Protein AF-A0A968CRS3-F1 (afdb_monomer_lite)

Sequence (116 aa):
MNKEDIKKLAQNKNFISGIYNYCDRWCERCPFTSRCMNFAMTREYSDDPEANDINNEKFWQSLSEIFKVTRELLEESAEEMGIDLDSIDYEEASRDEGIKDKIAKNHSCCKAAKRY

Foldseek 3Di:
DALVVLVVLVPPPLADPPPVVPDPVPLVPDPCLVRHSVNVVCVVQPPDPLCVDPVHPNVVVVVVRVVVRVVVVVVVVCVVVVHDPPPDPPVVVVVVVVVVVVCCCPDPVNVVVVVD

pLDDT: mean 90.13, std 8.53, range [53.84, 97.38]

Structure (mmCIF, N/CA/C/O backbone):
data_AF-A0A968CRS3-F1
#
_entry.id   AF-A0A968CRS3-F1
#
loop_
_atom_site.group_PDB
_atom_site.id
_atom_site.type_symbol
_atom_site.label_atom_id
_atom_site.label_alt_id
_atom_site.label_comp_id
_atom_site.label_asym_id
_atom_site.label_entity_id
_atom_site.label_seq_id
_atom_site.pdbx_PDB_ins_code
_atom_site.Cartn_x
_atom_site.Cartn_y
_atom_site.Cartn_z
_atom_site.occupancy
_atom_site.B_iso_or_equiv
_atom_site.auth_seq_id
_atom_site.auth_comp_id
_atom_site.auth_asym_id
_atom_site.auth_atom_id
_atom_site.pdbx_PDB_model_num
ATOM 1 N N . MET A 1 1 ? 11.875 6.048 -9.186 1.00 76.56 1 MET A N 1
ATOM 2 C CA . MET A 1 1 ? 10.683 6.773 -9.680 1.00 76.56 1 MET A CA 1
ATOM 3 C C . MET A 1 1 ? 10.325 7.888 -8.718 1.00 76.56 1 MET A C 1
ATOM 5 O O . MET A 1 1 ? 10.466 7.694 -7.516 1.00 76.56 1 MET A O 1
ATOM 9 N N . ASN A 1 2 ? 9.879 9.035 -9.221 1.00 87.88 2 ASN A N 1
ATOM 10 C CA . ASN A 1 2 ? 9.380 10.136 -8.392 1.00 87.88 2 ASN A CA 1
ATOM 11 C C . ASN A 1 2 ? 7.839 10.101 -8.279 1.00 87.88 2 ASN A C 1
ATOM 13 O O . ASN A 1 2 ? 7.170 9.266 -8.892 1.00 87.88 2 ASN A O 1
ATOM 17 N N . LYS A 1 3 ? 7.270 11.024 -7.496 1.00 90.81 3 LYS A N 1
ATOM 18 C CA . LYS A 1 3 ? 5.821 11.154 -7.283 1.00 90.81 3 LYS A CA 1
ATOM 19 C C . LYS A 1 3 ? 5.015 11.298 -8.584 1.00 90.81 3 LYS A C 1
ATOM 21 O O . LYS A 1 3 ? 3.970 10.664 -8.738 1.00 90.81 3 LYS A O 1
ATOM 26 N N . GLU A 1 4 ? 5.500 12.099 -9.526 1.00 92.56 4 GLU A N 1
ATOM 27 C CA . GLU A 1 4 ? 4.800 12.388 -10.783 1.00 92.56 4 GLU A CA 1
ATOM 28 C C . GLU A 1 4 ? 4.777 11.177 -11.724 1.00 92.56 4 GLU A C 1
ATOM 30 O O . GLU A 1 4 ? 3.761 10.920 -12.374 1.00 92.56 4 GLU A O 1
ATOM 35 N N . ASP A 1 5 ? 5.844 10.371 -11.736 1.00 90.31 5 ASP A N 1
ATOM 36 C CA . ASP A 1 5 ? 5.888 9.109 -12.484 1.00 90.31 5 ASP A CA 1
ATOM 37 C C . ASP A 1 5 ? 4.780 8.151 -12.011 1.00 90.31 5 ASP A C 1
ATOM 39 O O . ASP A 1 5 ? 4.057 7.559 -12.820 1.00 90.31 5 ASP A O 1
ATOM 43 N N . ILE A 1 6 ? 4.592 8.046 -10.689 1.00 90.00 6 ILE A N 1
ATOM 44 C CA . ILE A 1 6 ? 3.555 7.202 -10.077 1.00 90.00 6 ILE A CA 1
ATOM 45 C C . ILE A 1 6 ? 2.158 7.720 -10.428 1.00 90.00 6 ILE A C 1
ATOM 47 O O . ILE A 1 6 ? 1.305 6.935 -10.850 1.00 90.00 6 ILE A O 1
ATOM 51 N N . LYS A 1 7 ? 1.917 9.033 -10.315 1.00 91.44 7 LYS A N 1
ATOM 52 C CA . LYS A 1 7 ? 0.628 9.642 -10.690 1.00 91.44 7 LYS A CA 1
ATOM 53 C C . LYS A 1 7 ? 0.299 9.412 -12.163 1.00 91.44 7 LYS A C 1
ATOM 55 O O . LYS A 1 7 ? -0.831 9.058 -12.499 1.00 91.44 7 LYS A O 1
ATOM 60 N N . LYS A 1 8 ? 1.289 9.546 -13.047 1.00 92.25 8 LYS A N 1
ATOM 61 C CA . LYS A 1 8 ? 1.132 9.279 -14.480 1.00 92.25 8 LYS A CA 1
ATOM 62 C C . LYS A 1 8 ? 0.763 7.820 -14.750 1.00 92.25 8 LYS A C 1
ATOM 64 O O . LYS A 1 8 ? -0.126 7.558 -15.561 1.00 92.25 8 LYS A O 1
ATOM 69 N N . LEU A 1 9 ? 1.401 6.868 -14.068 1.00 90.44 9 LEU A N 1
ATOM 70 C CA . LEU A 1 9 ? 1.037 5.452 -14.167 1.00 90.44 9 LEU A CA 1
ATOM 71 C C . LEU A 1 9 ? -0.375 5.181 -13.639 1.00 90.44 9 LEU A C 1
ATOM 73 O O . LEU A 1 9 ? -1.118 4.435 -14.276 1.00 90.44 9 LEU A O 1
ATOM 77 N N . ALA A 1 10 ? -0.772 5.813 -12.533 1.00 90.19 10 ALA A N 1
ATOM 78 C CA . ALA A 1 10 ? -2.105 5.657 -11.950 1.00 90.19 10 ALA A CA 1
ATOM 79 C C . ALA A 1 10 ? -3.233 6.115 -12.896 1.00 90.19 10 ALA A C 1
ATOM 81 O O . ALA A 1 10 ? -4.337 5.577 -12.854 1.00 90.19 10 ALA A O 1
ATOM 82 N N . GLN A 1 11 ? -2.957 7.063 -13.798 1.00 92.75 11 GLN A N 1
ATOM 83 C CA . GLN A 1 11 ? -3.915 7.542 -14.803 1.00 92.75 11 GLN A CA 1
ATOM 84 C C . GLN A 1 11 ? -4.094 6.587 -15.998 1.00 92.75 11 GLN A C 1
ATOM 86 O O . GLN A 1 11 ? -4.970 6.804 -16.845 1.00 92.75 11 GLN A O 1
ATOM 91 N N . ASN A 1 12 ? -3.289 5.525 -16.105 1.00 94.00 12 ASN A N 1
ATOM 92 C CA . ASN A 1 12 ? -3.381 4.578 -17.209 1.00 94.00 12 ASN A CA 1
ATOM 93 C C . ASN A 1 12 ? -4.655 3.721 -17.113 1.00 94.00 12 ASN A C 1
ATOM 95 O O . ASN A 1 12 ? -4.735 2.755 -16.357 1.00 94.00 12 ASN A O 1
ATOM 99 N N . LYS A 1 13 ? -5.626 4.024 -17.980 1.00 94.81 13 LYS A N 1
ATOM 100 C CA . LYS A 1 13 ? -6.930 3.341 -18.056 1.00 94.81 13 LYS A CA 1
ATOM 101 C C . LYS A 1 13 ? -6.856 1.851 -18.413 1.00 94.81 13 LYS A C 1
ATOM 103 O O . LYS A 1 13 ? -7.839 1.141 -18.224 1.00 94.81 13 LYS A O 1
ATOM 108 N N . ASN A 1 14 ? -5.729 1.367 -18.941 1.00 94.94 14 ASN A N 1
ATOM 109 C CA . ASN A 1 14 ? -5.553 -0.056 -19.238 1.00 94.94 14 ASN A CA 1
ATOM 110 C C . ASN A 1 14 ? -5.302 -0.888 -17.971 1.00 94.94 14 ASN A C 1
ATOM 112 O O . ASN A 1 14 ? -5.535 -2.105 -17.985 1.00 94.94 14 ASN A O 1
ATOM 116 N N . PHE A 1 15 ? -4.845 -0.247 -16.888 1.00 95.75 15 PHE A N 1
ATOM 117 C CA . PHE A 1 15 ? -4.628 -0.907 -15.611 1.00 95.75 15 PHE A CA 1
ATOM 118 C C . PHE A 1 15 ? -5.944 -1.248 -14.918 1.00 95.75 15 PHE A C 1
ATOM 120 O O . PHE A 1 15 ? -6.927 -0.511 -14.967 1.00 95.75 15 PHE A O 1
ATOM 127 N N . ILE A 1 16 ? -5.960 -2.413 -14.276 1.00 95.00 16 ILE A N 1
ATOM 128 C CA . ILE A 1 16 ? -7.101 -2.866 -13.487 1.00 95.00 16 ILE A CA 1
ATOM 129 C C . ILE A 1 16 ? -7.001 -2.216 -12.102 1.00 95.00 16 ILE A C 1
ATOM 131 O O . ILE A 1 16 ? -6.075 -2.502 -11.341 1.00 95.00 16 ILE A O 1
ATOM 135 N N . SER A 1 17 ? -7.956 -1.344 -11.772 1.00 93.88 17 SER A N 1
ATOM 136 C CA . SER A 1 17 ? -8.041 -0.740 -10.438 1.00 93.88 17 SER A CA 1
ATOM 137 C C . SER A 1 17 ? -8.243 -1.813 -9.365 1.00 93.88 17 SER A C 1
ATOM 139 O O . SER A 1 17 ? -9.013 -2.759 -9.549 1.00 93.88 17 SER A O 1
ATOM 141 N N . GLY A 1 18 ? -7.524 -1.688 -8.250 1.00 91.31 18 GLY A N 1
ATOM 142 C CA . GLY A 1 18 ? -7.593 -2.649 -7.152 1.00 91.31 18 GLY A CA 1
ATOM 143 C C . GLY A 1 18 ? -6.987 -4.022 -7.455 1.00 91.31 18 GLY A C 1
ATOM 144 O O . GLY A 1 18 ? -7.206 -4.936 -6.665 1.00 91.31 18 GLY A O 1
ATOM 145 N N . ILE A 1 19 ? -6.219 -4.192 -8.546 1.00 91.81 19 ILE A N 1
ATOM 146 C CA . ILE A 1 19 ? -5.585 -5.480 -8.904 1.00 91.81 19 ILE A CA 1
ATOM 147 C C . ILE A 1 19 ? -4.732 -6.080 -7.782 1.00 91.81 19 ILE A C 1
ATOM 149 O O . ILE A 1 19 ? -4.613 -7.295 -7.638 1.00 91.81 19 ILE A O 1
ATOM 153 N N . TYR A 1 20 ? -4.162 -5.213 -6.952 1.00 89.31 20 TYR A N 1
ATOM 154 C CA . TYR A 1 20 ? -3.358 -5.576 -5.795 1.00 89.31 20 TYR A CA 1
ATOM 155 C C . TYR A 1 20 ? -4.140 -6.295 -4.689 1.00 89.31 20 TYR A C 1
ATOM 157 O O . TYR A 1 20 ? -3.530 -7.043 -3.934 1.00 89.31 20 TYR A O 1
ATOM 165 N N . ASN A 1 21 ? -5.467 -6.141 -4.619 1.00 92.75 21 ASN A N 1
ATOM 166 C CA . ASN A 1 21 ? -6.301 -6.788 -3.598 1.00 92.75 21 ASN A CA 1
ATOM 167 C C . ASN A 1 21 ? -6.409 -8.311 -3.779 1.00 92.75 21 ASN A C 1
ATOM 169 O O . ASN A 1 21 ? -6.801 -9.016 -2.856 1.00 92.75 21 ASN A O 1
ATOM 173 N N . TYR A 1 22 ? -6.084 -8.814 -4.970 1.00 86.25 22 TYR A N 1
ATOM 174 C CA . TYR A 1 22 ? -6.108 -10.236 -5.332 1.00 86.25 22 TYR A CA 1
ATOM 175 C C . TYR A 1 22 ? -4.751 -10.696 -5.888 1.00 86.25 22 TYR A C 1
ATOM 177 O O . TYR A 1 22 ? -4.664 -11.657 -6.648 1.00 86.25 22 TYR A O 1
ATOM 185 N N . CYS A 1 23 ? -3.679 -9.990 -5.522 1.00 91.00 23 CYS A N 1
ATOM 186 C CA . CYS A 1 23 ? -2.321 -10.291 -5.949 1.00 91.00 23 CYS A CA 1
ATOM 187 C C . CYS A 1 23 ? -1.633 -11.229 -4.947 1.00 91.00 23 CYS A C 1
ATOM 189 O O . CYS A 1 23 ? -1.453 -10.879 -3.785 1.00 91.00 23 CYS A O 1
ATOM 191 N N . ASP A 1 24 ? -1.179 -12.385 -5.427 1.00 89.75 24 ASP A N 1
ATOM 192 C CA . ASP A 1 24 ? -0.341 -13.349 -4.697 1.00 89.75 24 ASP A CA 1
ATOM 193 C C . ASP A 1 24 ? 1.167 -13.129 -4.927 1.00 89.75 24 ASP A C 1
ATOM 195 O O . ASP A 1 24 ? 1.992 -13.924 -4.485 1.00 89.75 24 ASP A O 1
ATOM 199 N N . ARG A 1 25 ? 1.525 -12.042 -5.627 1.00 85.50 25 ARG A N 1
ATOM 200 C CA . ARG A 1 25 ? 2.888 -11.691 -6.062 1.00 85.50 25 ARG A CA 1
ATOM 201 C C . ARG A 1 25 ? 3.556 -12.731 -6.974 1.00 85.50 25 ARG A C 1
ATOM 203 O O . ARG A 1 25 ? 4.761 -12.640 -7.184 1.00 85.50 25 ARG A O 1
ATOM 210 N N . TRP A 1 26 ? 2.803 -13.636 -7.606 1.00 90.12 26 TRP A N 1
ATOM 211 C CA . TRP A 1 26 ? 3.347 -14.595 -8.574 1.00 90.12 26 TRP A CA 1
ATOM 212 C C . TRP A 1 26 ? 3.434 -14.008 -9.993 1.00 90.12 26 TRP A C 1
ATOM 214 O O . TRP A 1 26 ? 2.800 -14.467 -10.952 1.00 90.12 26 TRP A O 1
ATOM 224 N N . CYS A 1 27 ? 4.199 -12.926 -10.133 1.00 89.06 27 CYS A N 1
ATOM 225 C CA . CYS A 1 27 ? 4.246 -12.116 -11.350 1.00 89.06 27 CYS A CA 1
ATOM 226 C C . CYS A 1 27 ? 4.718 -12.893 -12.592 1.00 89.06 27 CYS A C 1
ATOM 228 O O . CYS A 1 27 ? 4.228 -12.625 -13.687 1.00 89.06 27 CYS A O 1
ATOM 230 N N . GLU A 1 28 ? 5.596 -13.887 -12.439 1.00 87.00 28 GLU A N 1
ATOM 231 C CA . GLU A 1 28 ? 6.154 -14.709 -13.526 1.00 87.00 28 GLU A CA 1
ATOM 232 C C . GLU A 1 28 ? 5.085 -15.537 -14.251 1.00 87.00 28 GLU A C 1
ATOM 234 O O . GLU A 1 28 ? 5.289 -15.958 -15.390 1.00 87.00 28 GLU A O 1
ATOM 239 N N . ARG A 1 29 ? 3.944 -15.786 -13.595 1.00 90.12 29 ARG A N 1
ATOM 240 C CA . ARG A 1 29 ? 2.818 -16.553 -14.146 1.00 90.12 29 ARG A CA 1
ATOM 241 C C . ARG A 1 29 ? 1.537 -15.739 -14.285 1.00 90.12 29 ARG A C 1
ATOM 243 O O . ARG A 1 29 ? 0.544 -16.254 -14.796 1.00 90.12 29 ARG A O 1
ATOM 250 N N . CYS A 1 30 ? 1.538 -14.486 -13.840 1.00 92.38 30 CYS A N 1
ATOM 251 C CA . CYS A 1 30 ? 0.333 -13.676 -13.801 1.00 92.38 30 CYS A CA 1
ATOM 252 C C . CYS A 1 30 ? -0.087 -13.238 -15.222 1.00 92.38 30 CYS A C 1
ATOM 254 O O . CYS A 1 30 ? 0.656 -12.512 -15.893 1.00 92.38 30 CYS A O 1
ATOM 256 N N . PRO A 1 31 ? -1.301 -13.593 -15.691 1.00 93.25 31 PRO A N 1
ATOM 257 C CA . PRO A 1 31 ? -1.774 -13.214 -17.026 1.00 93.25 31 PRO A CA 1
ATOM 258 C C . PRO A 1 31 ? -2.117 -11.720 -17.136 1.00 93.25 31 PRO A C 1
ATOM 260 O O . PRO A 1 31 ? -2.338 -11.210 -18.232 1.00 93.25 31 PRO A O 1
ATOM 263 N N . PHE A 1 32 ? -2.167 -11.005 -16.009 1.00 94.38 32 PHE A N 1
ATOM 264 C CA . PHE A 1 32 ? -2.534 -9.591 -15.939 1.00 94.38 32 PHE A CA 1
ATOM 265 C C . PHE A 1 32 ? -1.331 -8.647 -15.869 1.00 94.38 32 PHE A C 1
ATOM 267 O O . PHE A 1 32 ? -1.521 -7.453 -15.656 1.00 94.38 32 PHE A O 1
ATOM 274 N N . THR A 1 33 ? -0.102 -9.139 -16.044 1.00 93.12 33 THR A N 1
ATOM 275 C CA . THR A 1 33 ? 1.126 -8.322 -15.983 1.00 93.12 33 THR A CA 1
ATOM 276 C C . THR A 1 33 ? 1.071 -7.083 -16.881 1.00 93.12 33 THR A C 1
ATOM 278 O O . THR A 1 33 ? 1.449 -6.000 -16.444 1.00 93.12 33 THR A O 1
ATOM 281 N N . SER A 1 34 ? 0.503 -7.187 -18.087 1.00 93.06 34 SER A N 1
ATOM 282 C CA . SER A 1 34 ? 0.312 -6.052 -19.012 1.00 93.06 34 SER A CA 1
ATOM 283 C C . SER A 1 34 ? -0.700 -4.999 -18.535 1.00 93.06 34 SER A C 1
ATOM 285 O O . SER A 1 34 ? -0.756 -3.898 -19.080 1.00 93.06 34 SER A O 1
ATOM 287 N N . ARG A 1 35 ? -1.505 -5.326 -17.520 1.00 94.50 35 ARG A N 1
ATOM 288 C CA . ARG A 1 35 ? -2.575 -4.493 -16.949 1.00 94.50 35 ARG A CA 1
ATOM 289 C C . ARG A 1 35 ? -2.390 -4.247 -15.445 1.00 94.50 35 ARG A C 1
ATOM 291 O O . ARG A 1 35 ? -3.337 -3.848 -14.767 1.00 94.50 35 ARG A O 1
ATOM 298 N N . CYS A 1 36 ? -1.192 -4.489 -14.918 1.00 92.75 36 CYS A N 1
ATOM 299 C CA . CYS A 1 36 ? -0.889 -4.408 -13.494 1.00 92.75 36 CYS A CA 1
ATOM 300 C C . CYS A 1 36 ? 0.078 -3.256 -13.209 1.00 92.75 36 CYS A C 1
ATOM 302 O O . CYS A 1 36 ? 1.261 -3.344 -13.539 1.00 92.75 36 CYS A O 1
ATOM 304 N N . MET A 1 37 ? -0.407 -2.204 -12.543 1.00 91.75 37 MET A N 1
ATOM 305 C CA . MET A 1 37 ? 0.437 -1.073 -12.140 1.00 91.75 37 MET A CA 1
ATOM 306 C C . MET A 1 37 ? 1.561 -1.508 -11.192 1.00 91.75 37 MET A C 1
ATOM 308 O O . MET A 1 37 ? 2.692 -1.076 -11.377 1.00 91.75 37 MET A O 1
ATOM 312 N N . ASN A 1 38 ? 1.287 -2.410 -10.238 1.00 89.19 38 ASN A N 1
ATOM 313 C CA . ASN A 1 38 ? 2.322 -2.943 -9.342 1.00 89.19 38 ASN A CA 1
ATOM 314 C C . ASN A 1 38 ? 3.467 -3.583 -10.127 1.00 89.19 38 ASN A C 1
ATOM 316 O O . ASN A 1 38 ? 4.628 -3.357 -9.817 1.00 89.19 38 ASN A O 1
ATOM 320 N N . PHE A 1 39 ? 3.141 -4.368 -11.156 1.00 90.31 39 PHE A N 1
ATOM 321 C CA . PHE A 1 39 ? 4.154 -5.020 -11.976 1.00 90.31 39 PHE A CA 1
ATOM 322 C C . PHE A 1 39 ? 4.933 -4.017 -12.834 1.00 90.31 39 PHE A C 1
ATOM 324 O O . PHE A 1 39 ? 6.152 -4.125 -12.933 1.00 90.31 39 PHE A O 1
ATOM 331 N N . ALA A 1 40 ? 4.244 -3.031 -13.420 1.00 89.69 40 ALA A N 1
ATOM 332 C CA . ALA A 1 40 ? 4.884 -1.953 -14.170 1.00 89.69 40 ALA A CA 1
ATOM 333 C C . ALA A 1 40 ? 5.861 -1.156 -13.293 1.00 89.69 40 ALA A C 1
ATOM 335 O O . ALA A 1 40 ? 6.974 -0.885 -13.725 1.00 89.69 40 ALA A O 1
ATOM 336 N N . MET A 1 41 ? 5.467 -0.863 -12.050 1.00 84.12 41 MET A N 1
ATOM 337 C CA . MET A 1 41 ? 6.308 -0.176 -11.074 1.00 84.12 41 MET A CA 1
ATOM 338 C C . MET A 1 41 ? 7.529 -1.024 -10.699 1.00 84.12 41 MET A C 1
ATOM 340 O O . MET A 1 41 ? 8.638 -0.519 -10.735 1.00 84.12 41 MET A O 1
ATOM 344 N N . THR A 1 42 ? 7.367 -2.319 -10.398 1.00 76.12 42 THR 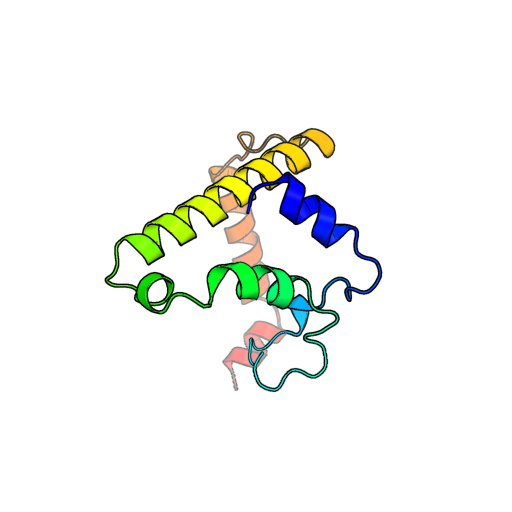A N 1
ATOM 345 C CA . THR A 1 42 ? 8.484 -3.186 -9.974 1.00 76.12 42 THR A CA 1
ATOM 346 C C . THR A 1 42 ? 9.492 -3.489 -11.086 1.00 76.12 42 THR A C 1
ATOM 348 O O . THR A 1 42 ? 10.676 -3.608 -10.786 1.00 76.12 42 THR A O 1
ATOM 351 N N . ARG A 1 43 ? 9.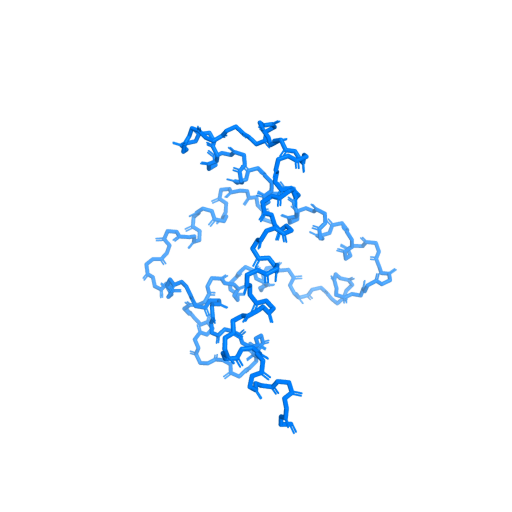073 -3.571 -12.360 1.00 66.19 43 ARG A N 1
ATOM 352 C CA . ARG A 1 43 ? 10.004 -3.799 -13.484 1.00 66.19 43 ARG A CA 1
ATOM 353 C C . ARG A 1 43 ? 11.085 -2.729 -13.609 1.00 66.19 43 ARG A C 1
ATOM 355 O O . ARG A 1 43 ? 12.180 -3.043 -14.051 1.00 66.19 43 ARG A O 1
ATOM 362 N N . GLU A 1 44 ? 10.798 -1.492 -13.217 1.00 56.91 44 GLU A N 1
ATOM 363 C CA . GLU A 1 44 ? 11.803 -0.424 -13.229 1.00 56.91 44 GLU A CA 1
ATOM 364 C C . GLU A 1 44 ? 12.865 -0.590 -12.124 1.00 56.91 44 GLU A C 1
ATOM 366 O O . GLU A 1 44 ? 13.935 0.001 -12.226 1.00 56.91 44 GLU A O 1
ATOM 371 N N . TYR A 1 45 ? 12.606 -1.419 -11.104 1.00 53.84 45 TYR A N 1
ATOM 372 C CA . TYR A 1 45 ? 13.508 -1.661 -9.969 1.00 53.84 45 TYR A CA 1
ATOM 373 C C . TYR A 1 45 ? 14.206 -3.036 -10.000 1.00 53.84 45 TYR A C 1
ATOM 375 O O . TYR A 1 45 ? 15.207 -3.218 -9.315 1.00 53.84 45 TYR A O 1
ATOM 383 N N . SER A 1 46 ? 13.689 -4.019 -10.749 1.00 57.16 46 SER A N 1
ATOM 384 C CA . SER A 1 46 ? 14.021 -5.440 -10.538 1.00 57.16 46 SER A CA 1
ATOM 385 C C . SER A 1 46 ? 15.189 -6.007 -11.347 1.00 57.16 46 SER A C 1
ATOM 387 O O . SER A 1 46 ? 15.610 -7.123 -11.054 1.00 57.16 46 SER A O 1
ATOM 389 N N . ASP A 1 47 ? 15.703 -5.298 -12.351 1.00 64.56 47 ASP A N 1
ATOM 390 C CA . ASP A 1 47 ? 16.741 -5.857 -13.234 1.00 64.56 47 ASP A CA 1
ATOM 391 C C . ASP A 1 47 ? 18.165 -5.764 -12.644 1.00 64.56 47 ASP A C 1
ATOM 393 O O . ASP A 1 47 ? 19.095 -6.325 -13.223 1.00 64.56 47 ASP A O 1
ATOM 397 N N . ASP A 1 48 ? 18.347 -5.108 -11.487 1.00 71.62 48 ASP A N 1
ATOM 398 C CA . ASP A 1 48 ? 19.613 -5.090 -10.735 1.00 71.62 48 ASP A CA 1
ATOM 399 C C . ASP A 1 48 ? 19.600 -6.163 -9.620 1.00 71.62 48 ASP A C 1
ATOM 401 O O . ASP A 1 48 ? 18.871 -6.024 -8.631 1.00 71.62 48 ASP A O 1
ATOM 405 N N . PRO A 1 49 ? 20.401 -7.242 -9.727 1.00 73.00 49 PRO A N 1
ATOM 406 C CA . PRO A 1 49 ? 20.510 -8.261 -8.684 1.00 73.00 49 PRO A CA 1
ATOM 407 C C . PRO A 1 49 ? 20.960 -7.705 -7.326 1.00 73.00 49 PRO A C 1
ATOM 409 O O . PRO A 1 49 ? 20.558 -8.237 -6.294 1.00 73.00 49 PRO A O 1
ATOM 412 N N . GLU A 1 50 ? 21.756 -6.631 -7.302 1.00 76.44 50 GLU A N 1
ATOM 413 C CA . GLU A 1 50 ? 22.237 -6.014 -6.059 1.00 76.44 50 GLU A CA 1
ATOM 414 C C . GLU A 1 50 ? 21.126 -5.266 -5.318 1.00 76.44 50 GLU A C 1
ATOM 416 O O . GLU A 1 50 ? 21.103 -5.248 -4.089 1.00 76.44 50 GLU A O 1
ATOM 421 N N . ALA A 1 51 ? 20.166 -4.700 -6.054 1.00 72.38 51 ALA A N 1
ATOM 422 C CA . ALA A 1 51 ? 18.991 -4.046 -5.484 1.00 72.38 51 ALA A CA 1
ATOM 423 C C . ALA A 1 51 ? 17.982 -5.042 -4.881 1.00 72.38 51 ALA A C 1
ATOM 425 O O . ALA A 1 51 ? 17.028 -4.614 -4.239 1.00 72.38 51 ALA A O 1
ATOM 426 N N . ASN A 1 52 ? 18.195 -6.353 -5.057 1.00 75.56 52 ASN A N 1
ATOM 427 C CA . ASN A 1 52 ? 17.363 -7.427 -4.507 1.00 75.56 52 ASN A CA 1
ATOM 428 C C . ASN A 1 52 ? 18.030 -8.184 -3.335 1.00 75.56 52 ASN A C 1
ATOM 430 O O . ASN A 1 52 ? 17.409 -9.079 -2.759 1.00 75.56 52 ASN A O 1
ATOM 434 N N . ASP A 1 53 ? 19.272 -7.849 -2.966 1.00 85.19 53 ASP A N 1
ATOM 435 C CA . ASP A 1 53 ? 19.968 -8.443 -1.817 1.00 85.19 53 ASP A CA 1
ATOM 436 C C . ASP A 1 53 ? 19.757 -7.600 -0.553 1.00 85.19 53 ASP A C 1
ATOM 438 O O . ASP A 1 53 ? 20.234 -6.474 -0.450 1.00 85.19 53 ASP A O 1
ATOM 442 N N . ILE A 1 54 ? 19.092 -8.176 0.451 1.00 88.88 54 ILE A N 1
ATOM 443 C CA . ILE A 1 54 ? 18.803 -7.520 1.736 1.00 88.88 54 ILE A CA 1
ATOM 444 C C . ILE A 1 54 ? 20.063 -7.096 2.513 1.00 88.88 54 ILE A C 1
ATOM 446 O O . ILE A 1 54 ? 19.994 -6.213 3.370 1.00 88.88 54 ILE A O 1
ATOM 450 N N . ASN A 1 55 ? 21.216 -7.712 2.234 1.00 92.62 55 ASN A N 1
ATOM 451 C CA . ASN A 1 55 ? 22.490 -7.360 2.863 1.00 92.62 55 ASN A CA 1
ATOM 452 C C . ASN A 1 55 ? 23.223 -6.234 2.121 1.00 92.62 55 ASN A C 1
ATOM 454 O O . ASN A 1 55 ? 24.255 -5.761 2.596 1.00 92.62 55 ASN A O 1
ATOM 458 N N . ASN A 1 56 ? 22.711 -5.808 0.965 1.00 91.69 56 ASN A N 1
ATOM 459 C CA . ASN A 1 56 ? 23.298 -4.752 0.159 1.00 91.69 56 ASN A CA 1
ATOM 460 C C . ASN A 1 56 ? 22.712 -3.385 0.543 1.00 91.69 56 ASN A C 1
ATOM 462 O O . ASN A 1 56 ? 21.511 -3.230 0.757 1.00 91.69 56 ASN A O 1
ATOM 466 N N . GLU A 1 57 ? 23.558 -2.359 0.593 1.00 92.62 57 GLU A N 1
ATOM 467 C CA . GLU A 1 57 ? 23.128 -0.986 0.865 1.00 92.62 57 GLU A CA 1
ATOM 468 C C . GLU A 1 57 ? 22.140 -0.463 -0.191 1.00 92.62 57 GLU A C 1
ATOM 470 O O . GLU A 1 57 ? 21.174 0.219 0.153 1.00 92.62 57 GLU A O 1
ATOM 475 N N . LYS A 1 58 ? 22.326 -0.827 -1.467 1.00 87.88 58 LYS A N 1
ATOM 476 C CA . LYS A 1 58 ? 21.449 -0.405 -2.570 1.00 87.88 58 LYS A CA 1
ATOM 477 C C . LYS A 1 58 ? 19.996 -0.824 -2.363 1.00 87.88 58 LYS A C 1
ATOM 479 O O . LYS A 1 58 ? 19.095 -0.044 -2.669 1.00 87.88 58 LYS A O 1
ATOM 484 N N . PHE A 1 59 ? 19.764 -2.017 -1.811 1.00 87.25 59 PHE A N 1
ATOM 485 C CA . PHE A 1 59 ? 18.422 -2.477 -1.448 1.00 87.25 59 PHE A CA 1
ATOM 486 C C . PHE A 1 59 ? 17.760 -1.499 -0.465 1.00 87.25 59 PHE A C 1
ATOM 488 O O . PHE A 1 59 ? 16.640 -1.038 -0.688 1.00 87.25 59 PHE A O 1
ATOM 495 N N . TRP A 1 60 ? 18.477 -1.116 0.597 1.00 91.31 60 TRP A N 1
ATOM 496 C CA . TRP A 1 60 ? 17.969 -0.196 1.619 1.00 91.31 60 TRP A CA 1
ATOM 497 C C . TRP A 1 60 ? 17.779 1.227 1.101 1.00 91.31 60 TRP A C 1
ATOM 499 O O . TRP A 1 60 ? 16.809 1.886 1.481 1.00 91.31 60 TRP A O 1
ATOM 509 N N . GLN A 1 61 ? 18.659 1.691 0.212 1.00 89.81 61 GLN A N 1
ATOM 510 C CA . GLN A 1 61 ? 18.504 2.980 -0.461 1.00 89.81 61 GLN A CA 1
ATOM 511 C C . GLN A 1 61 ? 17.226 2.998 -1.310 1.00 89.81 61 GLN A C 1
ATOM 513 O O . GLN A 1 61 ? 16.387 3.878 -1.126 1.00 89.81 61 GLN A O 1
ATOM 518 N N . SER A 1 62 ? 17.015 1.981 -2.152 1.00 84.94 62 SER A N 1
ATOM 519 C CA . SER A 1 62 ? 15.804 1.859 -2.974 1.00 84.94 62 SER A CA 1
ATOM 520 C C . SER A 1 62 ? 14.526 1.799 -2.128 1.00 84.94 62 SER A C 1
ATOM 522 O O . SER A 1 62 ? 13.548 2.498 -2.408 1.00 84.94 62 SER A O 1
ATOM 524 N N . LEU A 1 63 ? 14.544 1.019 -1.042 1.00 87.50 63 LEU A N 1
ATOM 525 C CA . LEU A 1 63 ? 13.417 0.922 -0.117 1.00 87.50 63 LEU A CA 1
ATOM 526 C C . LEU A 1 63 ? 13.106 2.276 0.542 1.00 87.50 63 LEU A C 1
ATOM 528 O O . LEU A 1 63 ? 11.943 2.679 0.611 1.00 87.50 63 LEU A O 1
ATOM 532 N N . SER A 1 64 ? 14.139 2.993 0.993 1.00 91.81 64 SER A N 1
ATOM 533 C CA . SER A 1 64 ? 14.010 4.327 1.589 1.00 91.81 64 SER A CA 1
ATOM 534 C C . SER A 1 64 ? 13.387 5.332 0.615 1.00 91.81 64 SER A C 1
ATOM 536 O O . SER A 1 64 ? 12.471 6.069 0.985 1.00 91.81 64 SER A O 1
ATOM 538 N N . GLU A 1 65 ? 13.814 5.318 -0.651 1.00 89.38 65 GLU A N 1
ATOM 539 C CA . GLU A 1 65 ? 13.251 6.172 -1.700 1.00 89.38 65 GLU A CA 1
ATOM 540 C C . GLU A 1 65 ? 11.758 5.904 -1.929 1.00 89.38 65 GLU A C 1
ATOM 542 O O . GLU A 1 65 ? 10.968 6.848 -1.999 1.00 89.38 65 GLU A O 1
ATOM 547 N N . ILE A 1 66 ? 11.345 4.632 -1.980 1.00 88.06 66 ILE A N 1
ATOM 548 C CA . ILE A 1 66 ? 9.930 4.257 -2.132 1.00 88.06 66 ILE A CA 1
ATOM 549 C C . ILE A 1 66 ? 9.099 4.771 -0.951 1.00 88.06 66 ILE A C 1
ATOM 551 O O . ILE A 1 66 ? 8.024 5.343 -1.159 1.00 88.06 66 ILE A O 1
ATOM 555 N N . PHE A 1 67 ? 9.585 4.617 0.285 1.00 93.25 67 PHE A N 1
ATOM 556 C CA . PHE A 1 67 ? 8.883 5.127 1.466 1.00 93.25 67 PHE A CA 1
ATOM 557 C C . PHE A 1 67 ? 8.773 6.650 1.464 1.00 93.25 67 PHE A C 1
ATOM 559 O O . PHE A 1 67 ? 7.717 7.181 1.811 1.00 93.25 67 PHE A O 1
ATOM 566 N N . LYS A 1 68 ? 9.822 7.355 1.031 1.00 94.88 68 LYS A N 1
ATOM 567 C CA . LYS A 1 68 ? 9.801 8.815 0.918 1.00 94.88 68 LYS A CA 1
ATOM 568 C C . LYS A 1 68 ? 8.712 9.284 -0.049 1.00 94.88 68 LYS A C 1
ATOM 570 O O . LYS A 1 68 ? 7.885 10.105 0.334 1.00 94.88 68 LYS A O 1
ATOM 575 N N . VAL A 1 69 ? 8.666 8.723 -1.259 1.00 93.69 69 VAL A N 1
ATOM 576 C CA . VAL A 1 69 ? 7.640 9.082 -2.256 1.00 93.69 69 VAL A CA 1
ATOM 577 C C . VAL A 1 69 ? 6.238 8.697 -1.775 1.00 93.69 69 VAL A C 1
ATOM 579 O O . VAL A 1 69 ? 5.284 9.445 -1.976 1.00 93.69 69 VAL A O 1
ATOM 582 N N . THR A 1 70 ? 6.102 7.555 -1.095 1.00 93.50 70 THR A N 1
ATOM 583 C CA . THR A 1 70 ? 4.825 7.134 -0.497 1.00 93.50 70 THR A CA 1
ATOM 584 C C . THR A 1 70 ? 4.343 8.143 0.544 1.00 93.50 70 THR A C 1
ATOM 586 O O . THR A 1 70 ? 3.167 8.496 0.542 1.00 93.50 70 THR A O 1
ATOM 589 N N . ARG A 1 71 ? 5.241 8.650 1.399 1.00 94.88 71 ARG A N 1
ATOM 590 C CA . ARG A 1 71 ? 4.901 9.680 2.387 1.00 94.88 71 ARG A CA 1
ATOM 591 C C . ARG A 1 71 ? 4.443 10.975 1.719 1.00 94.88 71 ARG A C 1
ATOM 593 O O . ARG A 1 71 ? 3.398 11.488 2.091 1.00 94.88 71 ARG A O 1
ATOM 600 N N . GLU A 1 72 ? 5.162 11.446 0.700 1.00 95.88 72 GLU A N 1
ATOM 601 C CA . GLU A 1 72 ? 4.787 12.657 -0.050 1.00 95.88 72 GLU A CA 1
ATOM 602 C C . GLU A 1 72 ? 3.388 12.540 -0.687 1.00 95.88 72 GLU A C 1
ATOM 604 O O . GLU A 1 72 ? 2.640 13.514 -0.727 1.00 95.88 72 GLU A O 1
ATOM 609 N N . LEU A 1 73 ? 3.016 11.352 -1.182 1.00 94.94 73 LEU A N 1
ATOM 610 C CA . LEU A 1 73 ? 1.673 11.084 -1.714 1.00 94.94 73 LEU A CA 1
ATOM 611 C C . LEU A 1 73 ? 0.594 11.065 -0.621 1.00 94.94 73 LEU A C 1
ATOM 613 O O . LEU A 1 73 ? -0.522 11.527 -0.860 1.00 94.94 73 LEU A O 1
ATOM 617 N N . LEU A 1 74 ? 0.906 10.512 0.555 1.00 95.38 74 LEU A N 1
ATOM 618 C CA . LEU A 1 74 ? -0.018 10.461 1.690 1.00 95.38 74 LEU A CA 1
ATOM 619 C C . LEU A 1 74 ? -0.282 11.851 2.271 1.00 95.38 74 LEU A C 1
ATOM 621 O O . LEU A 1 74 ? -1.438 12.167 2.525 1.00 95.38 74 LEU A O 1
ATOM 625 N N . GLU A 1 75 ? 0.762 12.665 2.442 1.00 95.69 75 GLU A N 1
ATOM 626 C CA . GLU A 1 75 ? 0.659 14.055 2.906 1.00 95.69 75 GLU A CA 1
ATOM 627 C C . GLU A 1 75 ? -0.236 14.872 1.960 1.00 95.69 75 GLU A C 1
ATOM 629 O O . GLU A 1 75 ? -1.217 15.461 2.402 1.00 95.69 75 GLU A O 1
ATOM 634 N N . GLU A 1 76 ? 0.014 14.804 0.647 1.00 95.88 76 GLU A N 1
ATOM 635 C CA . GLU A 1 76 ? -0.817 15.481 -0.361 1.00 95.88 76 GLU A CA 1
ATOM 636 C C . GLU A 1 76 ? -2.280 15.008 -0.325 1.00 95.88 76 GLU A C 1
ATOM 638 O O . GLU A 1 76 ? -3.203 15.818 -0.329 1.00 95.88 76 GLU A O 1
ATOM 643 N N . SER A 1 77 ? -2.510 13.694 -0.228 1.00 95.38 77 SER A N 1
ATOM 644 C CA . SER A 1 77 ? -3.871 13.145 -0.156 1.00 95.38 77 SER A CA 1
ATOM 645 C C . SER A 1 77 ? -4.591 13.563 1.133 1.00 95.38 77 SER A C 1
ATOM 647 O O . SER A 1 77 ? -5.797 13.802 1.121 1.00 95.38 77 SER A O 1
ATOM 649 N N . ALA A 1 78 ? -3.873 13.633 2.257 1.00 96.19 78 ALA A N 1
ATOM 650 C CA . ALA A 1 78 ? -4.421 14.077 3.532 1.00 96.19 78 ALA A CA 1
ATOM 651 C C . ALA A 1 78 ? -4.832 15.554 3.468 1.00 96.19 78 ALA A C 1
ATOM 653 O O . ALA A 1 78 ? -5.954 15.878 3.856 1.00 96.19 78 ALA A O 1
ATOM 654 N N . GLU A 1 79 ? -3.991 16.417 2.891 1.00 96.31 79 GLU A N 1
ATOM 655 C CA . GLU A 1 79 ? -4.314 17.827 2.644 1.00 96.31 79 GLU A CA 1
ATOM 656 C C . GLU A 1 79 ? -5.565 17.982 1.765 1.00 96.31 79 GLU A C 1
ATOM 658 O O . GLU A 1 79 ? -6.489 18.710 2.132 1.00 96.31 79 GLU A O 1
ATOM 663 N N . GLU A 1 80 ? -5.647 17.252 0.646 1.00 96.62 80 GLU A N 1
ATOM 664 C CA . GLU A 1 80 ? -6.811 17.267 -0.255 1.00 96.62 80 GLU A CA 1
ATOM 665 C C . GLU A 1 80 ? -8.111 16.835 0.443 1.00 96.62 80 GLU A C 1
ATOM 667 O O . GLU A 1 80 ? -9.189 17.357 0.148 1.00 96.62 80 GLU A O 1
ATOM 672 N N . MET A 1 81 ? -8.017 15.886 1.378 1.00 96.75 81 MET A N 1
ATOM 673 C CA . MET A 1 81 ? -9.152 15.385 2.156 1.00 96.75 81 MET A CA 1
ATOM 674 C C . MET A 1 81 ? -9.444 16.211 3.419 1.00 96.75 81 MET A C 1
ATOM 676 O O . MET A 1 81 ? -10.435 15.935 4.098 1.00 96.75 81 MET A O 1
ATOM 680 N N . GLY A 1 82 ? -8.617 17.208 3.749 1.00 96.31 82 GLY A N 1
ATOM 681 C CA . GLY A 1 82 ? -8.731 17.977 4.990 1.00 96.31 82 GLY A CA 1
ATOM 682 C C . GLY A 1 82 ? -8.461 17.147 6.252 1.00 96.31 82 GLY A C 1
ATOM 683 O O . GLY A 1 82 ? -9.081 17.388 7.287 1.00 96.31 82 GLY A O 1
ATOM 684 N N . ILE A 1 83 ? -7.584 16.145 6.159 1.00 95.69 83 ILE A N 1
ATOM 685 C CA . ILE A 1 83 ? -7.182 15.263 7.258 1.00 95.69 83 ILE A CA 1
ATOM 686 C C . ILE A 1 83 ? -5.879 15.789 7.867 1.00 95.69 83 ILE A C 1
ATOM 688 O O . ILE A 1 83 ? -4.861 15.870 7.185 1.00 95.69 83 ILE A O 1
ATOM 692 N N . ASP A 1 84 ? -5.897 16.088 9.165 1.00 94.25 84 ASP A N 1
ATOM 693 C CA . ASP A 1 84 ? -4.693 16.405 9.937 1.00 94.25 84 ASP A CA 1
ATOM 694 C C . ASP A 1 84 ? -4.057 15.113 10.475 1.00 94.25 84 ASP A C 1
ATOM 696 O O . ASP A 1 84 ? -4.623 14.447 11.347 1.00 94.25 84 ASP A O 1
ATOM 700 N N . LEU A 1 85 ? -2.884 14.757 9.947 1.00 89.44 85 LEU A N 1
ATOM 701 C CA . LEU A 1 85 ? -2.156 13.539 10.317 1.00 89.44 85 LEU A CA 1
ATOM 702 C C . LEU A 1 85 ? -1.617 13.567 11.758 1.00 89.44 85 LEU A C 1
ATOM 704 O O . LEU A 1 85 ? -1.414 12.501 12.33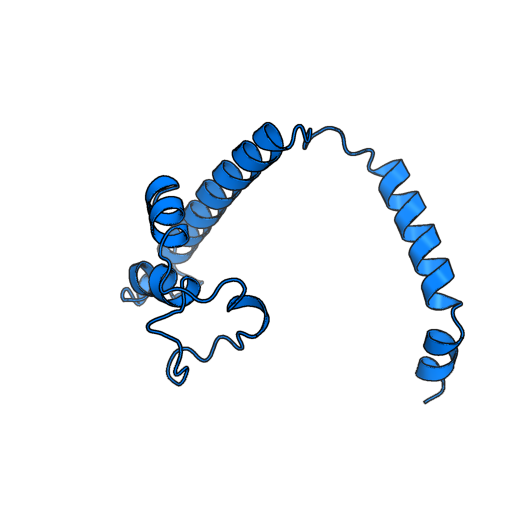8 1.00 89.44 85 LEU A O 1
ATOM 708 N N . ASP A 1 86 ? -1.436 14.751 12.349 1.00 90.19 86 ASP A N 1
ATOM 709 C CA . ASP A 1 86 ? -0.893 14.922 13.702 1.00 90.19 86 ASP A CA 1
ATOM 710 C C . ASP A 1 86 ? -1.991 15.038 14.775 1.00 90.19 86 ASP A C 1
ATOM 712 O O . ASP A 1 86 ? -1.704 15.061 15.972 1.00 90.19 86 ASP A O 1
ATOM 716 N N . SER A 1 87 ? -3.264 15.053 14.368 1.00 92.75 87 SER A N 1
ATOM 717 C CA . SER A 1 87 ? -4.416 15.219 15.269 1.00 92.75 87 SER A CA 1
ATOM 718 C C . SER A 1 87 ? -4.807 13.969 16.072 1.00 92.75 87 SER A C 1
ATOM 720 O O . SER A 1 87 ? -5.800 13.986 16.801 1.00 92.75 87 SER A O 1
ATOM 722 N N . ILE A 1 88 ? -4.060 12.867 15.948 1.00 89.38 88 ILE A N 1
ATOM 723 C CA . ILE A 1 88 ? -4.416 11.578 16.553 1.00 89.38 88 ILE A CA 1
ATOM 724 C C . ILE A 1 88 ? -4.248 11.625 18.082 1.00 89.38 88 ILE A C 1
ATOM 726 O O . ILE A 1 88 ? -3.131 11.686 18.598 1.00 89.38 88 ILE A O 1
ATOM 730 N N . ASP A 1 89 ? -5.355 11.485 18.818 1.00 94.12 89 ASP A N 1
ATOM 731 C CA . ASP A 1 89 ? -5.331 11.170 20.251 1.00 94.12 89 ASP A CA 1
ATOM 732 C C . ASP A 1 89 ? -5.075 9.666 20.445 1.00 94.12 89 ASP A C 1
ATOM 734 O O . ASP A 1 89 ? -5.968 8.820 20.332 1.00 94.12 89 ASP A O 1
ATOM 738 N N . TYR A 1 90 ? -3.820 9.323 20.737 1.00 92.69 90 TYR A N 1
ATOM 739 C CA . TYR A 1 90 ? -3.397 7.941 20.958 1.00 92.69 90 TYR A CA 1
ATOM 740 C C . TYR A 1 90 ? -4.051 7.289 22.184 1.00 92.69 90 TYR A C 1
ATOM 742 O O . TYR A 1 90 ? -4.254 6.071 22.188 1.00 92.69 90 TYR A O 1
ATOM 750 N N . GLU A 1 91 ? -4.377 8.058 23.226 1.00 95.12 91 GLU A N 1
ATOM 751 C CA . GLU A 1 91 ? -5.032 7.507 24.412 1.00 95.12 91 GLU A CA 1
ATOM 752 C C . GLU A 1 91 ? -6.481 7.144 24.103 1.00 95.12 91 GLU A C 1
ATOM 754 O O . GLU A 1 91 ? -6.934 6.050 24.448 1.00 95.12 91 GLU A O 1
ATOM 759 N N . GLU A 1 92 ? -7.208 8.042 23.439 1.00 95.12 92 GLU A N 1
ATOM 760 C CA . GLU A 1 92 ? -8.574 7.787 22.992 1.00 95.12 92 GLU A CA 1
ATOM 761 C C . GLU A 1 92 ? -8.629 6.617 22.005 1.00 95.12 92 GLU A C 1
ATOM 763 O O . GLU A 1 92 ? -9.387 5.670 22.232 1.00 95.12 92 GLU A O 1
ATOM 768 N N . ALA A 1 93 ? -7.763 6.609 20.987 1.00 93.50 93 ALA A N 1
ATOM 769 C CA . ALA A 1 93 ? -7.697 5.531 20.003 1.00 93.50 93 ALA A CA 1
ATOM 770 C C . ALA A 1 93 ? -7.427 4.160 20.653 1.00 93.50 93 ALA A C 1
ATOM 772 O O . ALA A 1 93 ? -8.095 3.174 20.334 1.00 93.50 93 ALA A O 1
ATOM 773 N N . SER A 1 94 ? -6.497 4.101 21.613 1.00 95.25 94 SER A N 1
ATOM 774 C CA . SER A 1 94 ? -6.181 2.879 22.362 1.00 95.25 94 SER A CA 1
ATOM 775 C C . SER A 1 94 ? -7.355 2.406 23.229 1.00 95.25 94 SER A C 1
ATOM 777 O O . SER A 1 94 ? -7.666 1.208 23.279 1.00 95.25 94 SER A O 1
ATOM 779 N N . ARG A 1 95 ? -8.073 3.335 23.881 1.00 96.25 95 ARG A N 1
ATOM 780 C CA . ARG A 1 95 ? -9.298 3.009 24.635 1.00 96.25 95 ARG A CA 1
ATOM 781 C C . ARG A 1 95 ? -10.367 2.407 23.722 1.00 96.25 95 ARG A C 1
ATOM 783 O O . ARG A 1 95 ? -10.928 1.360 24.061 1.00 96.25 95 ARG A O 1
ATOM 790 N N . ASP A 1 96 ? -10.613 3.027 22.573 1.00 96.12 96 ASP A N 1
ATOM 791 C CA . ASP A 1 96 ? -11.588 2.574 21.581 1.00 96.12 96 ASP A CA 1
ATOM 792 C C . ASP A 1 96 ? -11.248 1.194 21.014 1.00 96.12 96 ASP A C 1
ATOM 794 O O . ASP A 1 96 ? -12.119 0.323 20.906 1.00 96.12 96 ASP A O 1
ATOM 798 N N . GLU A 1 97 ? -9.978 0.959 20.689 1.00 95.62 97 GLU A N 1
ATOM 799 C CA . GLU A 1 97 ? -9.496 -0.342 20.233 1.00 95.62 97 GLU A CA 1
ATOM 800 C C . GLU A 1 97 ? -9.694 -1.420 21.308 1.00 95.62 97 GLU A C 1
ATOM 802 O O . GLU A 1 97 ? -10.228 -2.497 21.024 1.00 95.62 97 GLU A O 1
ATOM 807 N N . GLY A 1 98 ? -9.393 -1.107 22.572 1.00 96.62 98 GLY A N 1
ATOM 808 C CA . GLY A 1 98 ? -9.637 -2.007 23.699 1.00 96.62 98 GLY A CA 1
ATOM 809 C C . GLY A 1 98 ? -11.118 -2.362 23.898 1.00 96.62 98 GLY A C 1
ATOM 810 O O . GLY A 1 98 ? -11.442 -3.492 24.279 1.00 96.62 98 GLY A O 1
ATOM 811 N N . ILE A 1 99 ? -12.042 -1.432 23.629 1.00 97.19 99 ILE A N 1
ATOM 812 C CA . ILE A 1 99 ? -13.491 -1.698 23.651 1.00 97.19 99 ILE A CA 1
ATOM 813 C C . ILE A 1 99 ? -13.879 -2.618 22.488 1.00 97.19 99 ILE A C 1
ATOM 815 O O . ILE A 1 99 ? -14.550 -3.632 22.713 1.00 97.19 99 ILE A O 1
ATOM 819 N N . LYS A 1 100 ? -13.434 -2.308 21.263 1.00 97.00 100 LYS A N 1
ATOM 820 C CA . LYS A 1 100 ? -13.708 -3.116 20.061 1.00 97.00 100 LYS A CA 1
ATOM 821 C C . LYS A 1 100 ? -13.216 -4.553 20.230 1.00 97.00 100 LYS A C 1
ATOM 823 O O . LYS A 1 100 ? -13.967 -5.487 19.952 1.00 97.00 100 LYS A O 1
ATOM 828 N N . ASP A 1 101 ? -12.014 -4.744 20.769 1.00 96.69 101 ASP A N 1
ATOM 829 C CA . ASP A 1 101 ? -11.440 -6.065 21.037 1.00 96.69 101 ASP A CA 1
ATOM 830 C C . ASP A 1 101 ? -12.255 -6.854 22.081 1.00 96.69 101 ASP A C 1
ATOM 832 O O . ASP 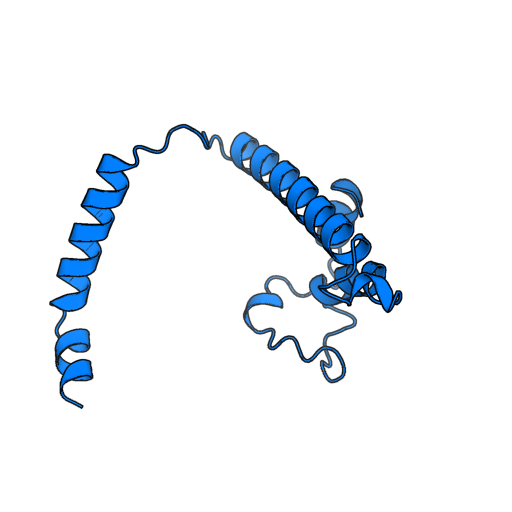A 1 101 ? -12.563 -8.034 21.883 1.00 96.69 101 ASP A O 1
ATOM 836 N N . LYS A 1 102 ? -12.710 -6.205 23.165 1.00 97.06 102 LYS A N 1
ATOM 837 C CA . LYS A 1 102 ? -13.608 -6.837 24.152 1.00 97.06 102 LYS A CA 1
ATOM 838 C C . LYS A 1 102 ? -14.933 -7.273 23.530 1.00 97.06 102 LYS A C 1
ATOM 840 O O . LYS A 1 102 ? -15.413 -8.363 23.853 1.00 97.06 102 LYS A O 1
ATOM 845 N N . ILE A 1 103 ? -15.527 -6.451 22.663 1.00 97.38 103 ILE A N 1
ATOM 846 C CA . ILE A 1 103 ? -16.770 -6.782 21.949 1.00 97.38 103 ILE A CA 1
ATOM 847 C C . ILE A 1 103 ? -16.529 -7.969 21.014 1.00 97.38 103 ILE A C 1
ATOM 849 O O . ILE A 1 103 ? -17.243 -8.970 21.104 1.00 97.38 103 ILE A O 1
ATOM 853 N N . ALA A 1 104 ? -15.488 -7.899 20.180 1.00 96.50 104 ALA A N 1
ATOM 854 C CA . ALA A 1 104 ? -15.132 -8.947 19.231 1.00 96.50 104 ALA A CA 1
ATOM 855 C C . ALA A 1 104 ? -14.891 -10.288 19.941 1.00 96.50 104 ALA A C 1
ATOM 857 O O . ALA A 1 104 ? -15.516 -11.293 19.606 1.00 96.50 104 ALA A O 1
ATOM 858 N N . LYS A 1 105 ? -14.082 -10.305 21.008 1.00 94.94 105 LYS A N 1
ATOM 859 C CA . LYS A 1 105 ? -13.825 -11.510 21.818 1.00 94.94 105 LYS A CA 1
ATOM 860 C C . LYS A 1 105 ? -15.088 -12.089 22.451 1.00 94.94 105 LYS A C 1
ATOM 862 O O . LYS A 1 105 ? -15.161 -13.303 22.658 1.00 94.94 105 LYS A O 1
ATOM 867 N N . ASN A 1 106 ? -16.066 -11.244 22.778 1.00 95.88 106 ASN A N 1
ATOM 868 C CA . ASN A 1 106 ? -17.310 -11.674 23.402 1.00 95.88 106 ASN A CA 1
ATOM 869 C C . ASN A 1 106 ? -18.410 -12.090 22.423 1.00 95.88 106 ASN A C 1
ATOM 871 O O . ASN A 1 106 ? -19.374 -12.730 22.863 1.00 95.88 106 ASN A O 1
ATOM 875 N N . HIS A 1 107 ? -18.252 -11.777 21.137 1.00 97.38 107 HIS A N 1
ATOM 876 C CA . HIS A 1 107 ? -19.198 -12.117 20.087 1.00 97.38 107 HIS A CA 1
ATOM 877 C C . HIS A 1 107 ? -19.405 -13.637 19.979 1.00 97.38 107 HIS A C 1
ATOM 879 O 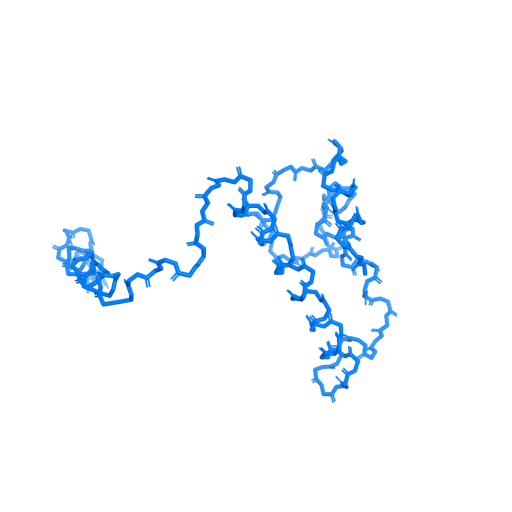O . HIS A 1 107 ? -18.468 -14.429 20.130 1.00 97.38 107 HIS A O 1
ATOM 885 N N . SER A 1 108 ? -20.643 -14.055 19.704 1.00 97.06 108 SER A N 1
ATOM 886 C CA . SER A 1 108 ? -21.038 -15.470 19.654 1.00 97.06 108 SER A CA 1
ATOM 887 C C . SER A 1 108 ? -20.207 -16.267 18.646 1.00 97.06 108 SER A C 1
ATOM 889 O O . SER A 1 108 ? -19.710 -17.337 18.993 1.00 97.06 108 SER A O 1
ATOM 891 N N . CYS A 1 109 ? -19.969 -15.719 17.448 1.00 96.56 109 CYS A N 1
ATOM 892 C CA . CYS A 1 109 ? -19.137 -16.363 16.427 1.00 96.56 109 CYS A CA 1
ATOM 893 C C . CYS A 1 109 ? -17.694 -16.580 16.901 1.00 96.56 109 CYS A C 1
ATOM 895 O O . CYS A 1 109 ? -17.149 -17.663 16.718 1.00 96.56 109 CYS A O 1
ATOM 897 N N . CYS A 1 110 ? -17.083 -15.592 17.563 1.00 96.06 110 CYS A N 1
ATOM 898 C CA . CYS A 1 110 ? -15.713 -15.711 18.067 1.00 96.06 110 CYS A CA 1
ATOM 899 C C . CYS A 1 110 ? -15.611 -16.731 19.209 1.00 96.06 110 CYS A C 1
ATOM 901 O O . CYS A 1 110 ? -14.636 -17.477 19.287 1.00 96.06 110 CYS A O 1
ATOM 903 N N . LYS A 1 111 ? -16.628 -16.811 20.078 1.00 95.69 111 LYS A N 1
ATOM 904 C CA . LYS A 1 111 ? -16.709 -17.849 21.119 1.00 95.69 111 LYS A CA 1
ATOM 905 C C . LYS A 1 111 ? -16.896 -19.244 20.531 1.00 95.69 111 LYS A C 1
ATOM 907 O O . LYS A 1 111 ? -16.284 -20.181 21.029 1.00 95.69 111 LYS A O 1
ATOM 912 N N . ALA A 1 112 ? -17.733 -19.381 19.503 1.00 96.25 112 ALA A N 1
ATOM 913 C CA . ALA A 1 112 ? -17.966 -20.651 18.823 1.00 96.25 112 ALA A CA 1
ATOM 914 C C . ALA A 1 112 ? -16.701 -21.143 18.105 1.00 96.25 112 ALA A C 1
ATOM 916 O O . ALA A 1 112 ? -16.320 -22.293 18.290 1.00 96.25 112 ALA A O 1
ATOM 917 N N . ALA A 1 113 ? -16.006 -20.258 17.381 1.00 95.31 113 ALA A N 1
ATOM 918 C CA . ALA A 1 113 ? -14.770 -20.587 16.670 1.00 95.31 113 ALA A CA 1
ATOM 919 C C . ALA A 1 113 ? -13.663 -21.116 17.597 1.00 95.31 113 ALA A C 1
ATOM 921 O O . ALA A 1 113 ? -12.932 -22.013 17.212 1.00 95.31 113 ALA A O 1
ATOM 922 N N . LYS A 1 114 ? -13.564 -20.611 18.835 1.00 92.94 114 LYS A N 1
ATOM 923 C CA . LYS A 1 114 ? -12.577 -21.080 19.828 1.00 92.94 114 LYS A CA 1
ATOM 924 C C . LYS A 1 114 ? -12.879 -22.454 20.438 1.00 92.94 114 LYS A C 1
ATOM 926 O O . LYS A 1 114 ? -12.056 -22.961 21.192 1.00 92.94 114 LYS A O 1
ATOM 931 N N . ARG A 1 115 ? -14.084 -22.995 20.229 1.00 91.38 115 ARG A N 1
ATOM 932 C CA . ARG A 1 115 ? -14.497 -24.306 20.760 1.00 91.38 115 ARG A CA 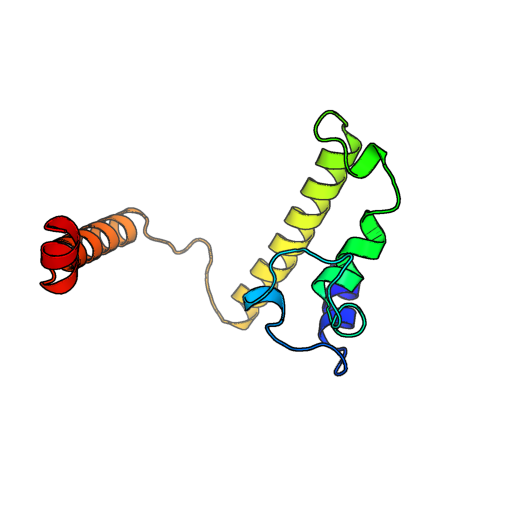1
ATOM 933 C C . ARG A 1 115 ? -14.271 -25.449 19.767 1.00 91.38 115 ARG A C 1
ATOM 935 O O . ARG A 1 115 ? -14.416 -26.596 20.178 1.00 91.38 115 ARG A O 1
ATOM 942 N N . TYR A 1 116 ? -14.004 -25.125 18.503 1.00 77.38 116 TYR A N 1
ATOM 943 C CA . TYR A 1 116 ? -13.596 -26.066 17.463 1.00 77.38 116 TYR A CA 1
ATOM 944 C C . TYR A 1 116 ? -12.082 -26.269 17.532 1.00 77.38 116 TYR A C 1
ATOM 946 O O . TYR A 1 116 ? -11.648 -27.433 17.413 1.00 77.38 116 TYR A O 1
#

Secondary structure (DSSP, 8-state):
--HHHHHHHHT-TTS-TTGGGG--S-GGG-TTGGG-HHHHHHHTTTT-GGGG-TTSHHHHHHHHHHHHHHHHHHHHHHHHHT--TT---HHHHHHHHHHHHHHHHHSHHHHHHTT-

Radius of gyration: 20.23 Å; chains: 1; bounding box: 44×44×44 Å